Protein AF-A0A3A9A2I4-F1 (afdb_monomer_lite)

pLDDT: mean 73.34, std 20.15, range [34.25, 95.06]

Foldseek 3Di:
DDDDDDDDDDDDPPPPPPPPPPDDDDDPVVVLVVVVVVLQVVLFVVCCVQAVFPGKGKDFDDDPSATQAMEIETEHHPDPSGDDPVVSLVVVCVSRVHHSVRYHYYYD

Structure (mmCIF, N/CA/C/O backbone):
data_AF-A0A3A9A2I4-F1
#
_entry.id   AF-A0A3A9A2I4-F1
#
loop_
_atom_site.group_PDB
_atom_site.id
_atom_site.type_symbol
_atom_site.label_atom_id
_atom_site.label_alt_id
_atom_site.label_comp_id
_atom_site.label_asym_id
_atom_site.label_entity_id
_atom_site.label_seq_id
_atom_site.pdbx_PDB_ins_code
_atom_site.Cartn_x
_atom_site.Cartn_y
_atom_site.Cartn_z
_atom_site.occupancy
_atom_site.B_iso_or_equiv
_atom_site.auth_seq_id
_atom_site.auth_comp_id
_atom_site.auth_asym_id
_atom_site.auth_atom_id
_atom_site.pdbx_PDB_model_num
ATOM 1 N N . MET A 1 1 ? -7.230 68.418 6.054 1.00 39.88 1 MET A N 1
ATOM 2 C CA . MET A 1 1 ? -7.649 67.630 4.872 1.00 39.88 1 MET A CA 1
ATOM 3 C C . MET A 1 1 ? -6.686 66.448 4.810 1.00 39.88 1 MET A C 1
ATOM 5 O O . MET A 1 1 ? -5.517 66.698 4.583 1.00 39.88 1 MET A O 1
ATOM 9 N N . GLY A 1 2 ? -6.987 65.229 5.282 1.00 37.62 2 GLY A N 1
ATOM 10 C CA . GLY A 1 2 ? -8.085 64.330 4.877 1.00 37.62 2 GLY A CA 1
ATOM 11 C C . GLY A 1 2 ? -7.830 63.928 3.421 1.00 37.62 2 GLY A C 1
ATOM 12 O O . GLY A 1 2 ? -7.874 64.832 2.602 1.00 37.62 2 GLY A O 1
ATOM 13 N N . ILE A 1 3 ? -7.434 62.695 3.063 1.00 40.16 3 ILE A N 1
ATOM 14 C CA . ILE A 1 3 ? -8.283 61.487 3.034 1.00 40.16 3 ILE A CA 1
ATOM 15 C C . ILE A 1 3 ? -7.473 60.205 3.334 1.00 40.16 3 ILE A C 1
ATOM 17 O O . ILE A 1 3 ? -6.371 60.002 2.835 1.00 40.16 3 ILE A O 1
ATOM 21 N N . MET A 1 4 ? -8.087 59.345 4.146 1.00 37.56 4 MET A N 1
ATOM 22 C CA . MET A 1 4 ? -7.731 57.971 4.500 1.00 37.56 4 MET A CA 1
ATOM 23 C C . MET A 1 4 ? -8.486 57.015 3.557 1.00 37.56 4 MET A C 1
ATOM 25 O O . MET A 1 4 ? -9.690 57.198 3.389 1.00 37.56 4 MET A O 1
ATOM 29 N N . ILE A 1 5 ? -7.840 55.992 2.981 1.00 50.12 5 ILE A N 1
ATOM 30 C CA . ILE A 1 5 ? -8.548 54.871 2.330 1.00 50.12 5 ILE A CA 1
ATOM 31 C C . ILE A 1 5 ? -8.131 53.563 3.006 1.00 50.12 5 ILE A C 1
ATOM 33 O O . ILE A 1 5 ? -6.948 53.252 3.125 1.00 50.12 5 ILE A O 1
ATOM 37 N N . ARG A 1 6 ? -9.138 52.835 3.500 1.00 38.81 6 ARG A N 1
ATOM 38 C CA . ARG A 1 6 ? -9.051 51.582 4.255 1.00 38.81 6 ARG A CA 1
ATOM 39 C C . ARG A 1 6 ? -9.657 50.441 3.423 1.00 38.81 6 ARG A C 1
ATOM 41 O O . ARG A 1 6 ? -10.756 50.608 2.914 1.00 38.81 6 ARG A O 1
ATOM 48 N N . ALA A 1 7 ? -8.961 49.300 3.460 1.00 39.91 7 ALA A N 1
ATOM 49 C CA . ALA A 1 7 ? -9.427 47.902 3.495 1.00 39.91 7 ALA A CA 1
ATOM 50 C C . ALA A 1 7 ? -10.168 47.249 2.301 1.00 39.91 7 ALA A C 1
ATOM 52 O O . ALA A 1 7 ? -11.095 47.807 1.728 1.00 39.91 7 ALA A O 1
ATOM 53 N N . GLY A 1 8 ? -9.805 45.979 2.053 1.00 34.25 8 GLY A N 1
ATOM 54 C CA . GLY A 1 8 ? -10.533 45.000 1.230 1.00 34.25 8 GLY A CA 1
ATOM 55 C C . GLY A 1 8 ? -9.590 44.113 0.400 1.00 34.25 8 GLY A C 1
ATOM 56 O O . GLY A 1 8 ? -9.361 44.410 -0.759 1.00 34.25 8 GLY A O 1
ATOM 57 N N . SER A 1 9 ? -8.808 43.215 1.005 1.00 43.91 9 SER A N 1
ATOM 58 C CA . SER A 1 9 ? -9.104 41.774 1.162 1.00 43.91 9 SER A CA 1
ATOM 59 C C . SER A 1 9 ? -8.858 40.901 -0.081 1.00 43.91 9 SER A C 1
ATOM 61 O O . SER A 1 9 ? -9.539 41.026 -1.091 1.00 43.91 9 SER A O 1
ATOM 63 N N . SER A 1 10 ? -7.990 39.908 0.139 1.00 44.12 10 SER A N 1
ATOM 64 C CA . SER A 1 10 ? -8.052 38.529 -0.371 1.00 44.12 10 SER A CA 1
ATOM 65 C C . SER A 1 10 ? -7.189 38.123 -1.572 1.00 44.12 10 SER A C 1
ATOM 67 O O . SER A 1 10 ? -7.262 38.668 -2.665 1.00 44.12 10 SER A O 1
ATOM 69 N N . LEU A 1 11 ? -6.461 37.029 -1.307 1.00 43.59 11 LEU A N 1
ATOM 70 C CA . LEU A 1 11 ? -5.708 36.142 -2.196 1.00 43.59 11 LEU A CA 1
ATOM 71 C C . LEU A 1 11 ? -4.333 36.632 -2.659 1.00 43.59 11 LEU A C 1
ATOM 73 O O . LEU A 1 11 ? -4.083 36.940 -3.819 1.00 43.59 11 LEU A O 1
ATOM 77 N N . GLN A 1 12 ? -3.393 36.540 -1.713 1.00 43.41 12 GLN A N 1
ATOM 78 C CA . GLN A 1 12 ? -2.010 36.176 -2.011 1.00 43.41 12 GLN A CA 1
ATOM 79 C C . GLN A 1 12 ? -2.009 34.857 -2.804 1.00 43.41 12 GLN A C 1
ATOM 81 O O . GLN A 1 12 ? -2.098 33.779 -2.220 1.00 43.41 12 GLN A O 1
ATOM 86 N N . LYS A 1 13 ? -1.894 34.929 -4.134 1.00 48.22 13 LYS A N 1
ATOM 87 C CA . LYS A 1 13 ? -1.275 33.848 -4.905 1.00 48.22 13 LYS A CA 1
ATOM 88 C C . LYS A 1 13 ? 0.206 33.880 -4.553 1.00 48.22 13 LYS A C 1
ATOM 90 O O . LYS A 1 13 ? 0.972 34.638 -5.135 1.00 48.22 13 LYS A O 1
ATOM 95 N N . LYS A 1 14 ? 0.575 33.139 -3.512 1.00 45.78 14 LYS A N 1
ATOM 96 C CA . LYS A 1 14 ? 1.973 32.879 -3.198 1.00 45.78 14 LYS A CA 1
ATOM 97 C C . LYS A 1 14 ? 2.403 31.770 -4.149 1.00 45.78 14 LYS A C 1
ATOM 99 O O . LYS A 1 14 ? 2.098 30.605 -3.923 1.00 45.78 14 LYS A O 1
ATOM 104 N N . GLU A 1 15 ? 2.989 32.175 -5.267 1.00 43.34 15 GLU A N 1
ATOM 105 C CA . GLU A 1 15 ? 3.726 31.285 -6.154 1.00 43.34 15 GLU A CA 1
ATOM 106 C C . GLU A 1 15 ? 4.802 30.606 -5.298 1.00 43.34 15 GLU A C 1
ATOM 108 O O . GLU A 1 15 ? 5.680 31.262 -4.739 1.00 43.34 15 GLU A O 1
ATOM 113 N N . MET A 1 16 ? 4.648 29.302 -5.070 1.00 42.03 16 MET A N 1
ATOM 114 C CA . MET A 1 16 ? 5.657 28.494 -4.402 1.00 42.03 16 MET A CA 1
ATOM 115 C C . MET A 1 16 ? 6.691 28.129 -5.462 1.00 42.03 16 MET A C 1
ATOM 117 O O . MET A 1 16 ? 6.560 27.131 -6.166 1.00 42.03 16 MET A O 1
ATOM 121 N N . GLU A 1 17 ? 7.692 28.991 -5.617 1.00 39.31 17 GLU A N 1
ATOM 122 C CA . GLU A 1 17 ? 8.905 28.678 -6.362 1.00 39.31 17 GLU A CA 1
ATOM 123 C C . GLU A 1 17 ? 9.635 27.541 -5.634 1.00 39.31 17 GLU A C 1
ATOM 125 O O . GLU A 1 17 ? 10.347 27.749 -4.651 1.00 39.31 17 GLU A O 1
ATOM 130 N N . HIS A 1 18 ? 9.429 26.309 -6.099 1.00 38.09 18 HIS A N 1
ATOM 131 C CA . HIS A 1 18 ? 10.251 25.167 -5.717 1.00 38.09 18 HIS A CA 1
ATOM 132 C C . HIS A 1 18 ? 11.600 25.306 -6.438 1.00 38.09 18 HIS A C 1
ATOM 134 O O . HIS A 1 18 ? 11.813 24.798 -7.537 1.00 38.09 18 HIS A O 1
ATOM 140 N N . SER A 1 19 ? 12.501 26.082 -5.835 1.00 40.78 19 SER A N 1
ATOM 141 C CA . SER A 1 19 ? 13.898 26.186 -6.252 1.00 40.78 19 SER A CA 1
ATOM 142 C C . SER A 1 19 ? 14.599 24.858 -5.959 1.00 40.78 19 SER A C 1
ATOM 144 O O . SER A 1 19 ? 15.148 24.660 -4.878 1.00 40.78 19 SER A O 1
ATOM 146 N N . TYR A 1 20 ? 14.561 23.931 -6.914 1.00 44.53 20 TYR A N 1
ATOM 147 C CA . TYR A 1 20 ? 15.321 22.687 -6.843 1.00 44.53 20 TYR A CA 1
ATOM 148 C C . TYR A 1 20 ? 16.788 22.993 -7.179 1.00 44.53 20 TYR A C 1
ATOM 150 O O . TYR A 1 20 ? 17.155 23.144 -8.346 1.00 44.53 20 TYR A O 1
ATOM 158 N N . CYS A 1 21 ? 17.638 23.124 -6.160 1.00 43.28 21 CYS A N 1
ATOM 159 C CA . CYS A 1 21 ? 19.085 23.131 -6.362 1.00 43.28 21 CYS A CA 1
ATOM 160 C C . CYS A 1 21 ? 19.517 21.700 -6.719 1.00 43.28 21 CYS A C 1
ATOM 162 O O . CYS A 1 21 ? 19.709 20.866 -5.838 1.00 43.28 21 CYS A O 1
ATOM 164 N N . ILE A 1 22 ? 19.615 21.400 -8.019 1.00 51.25 22 ILE A N 1
ATOM 165 C CA . ILE A 1 22 ? 20.225 20.162 -8.525 1.00 51.25 22 ILE A CA 1
ATOM 166 C C . ILE A 1 22 ? 21.741 20.355 -8.495 1.00 51.25 22 ILE A C 1
ATOM 168 O O . ILE A 1 22 ? 22.359 20.695 -9.504 1.00 51.25 22 ILE A O 1
ATOM 172 N N . ASP A 1 23 ? 22.339 20.142 -7.329 1.00 43.16 23 ASP A N 1
ATOM 173 C CA . ASP A 1 23 ? 23.782 19.981 -7.220 1.00 43.16 23 ASP A CA 1
ATOM 174 C C . ASP A 1 23 ? 24.129 18.489 -7.332 1.00 43.16 23 ASP A C 1
ATOM 176 O O . ASP A 1 23 ? 23.861 17.692 -6.439 1.00 43.16 23 ASP A O 1
ATOM 180 N N . ASN A 1 24 ? 24.785 18.145 -8.446 1.00 42.31 24 ASN A N 1
ATOM 181 C CA . ASN A 1 24 ? 25.608 16.945 -8.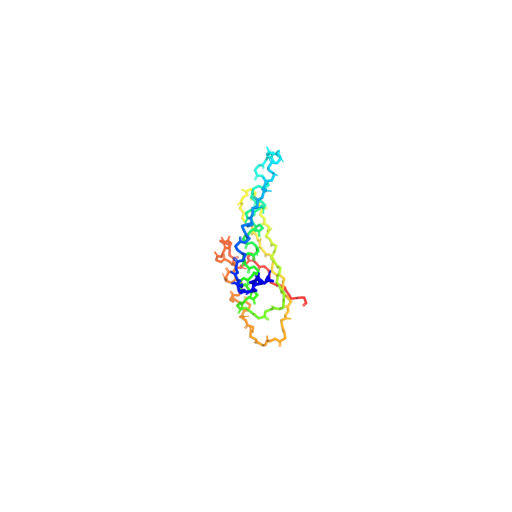635 1.00 42.31 24 ASN A CA 1
ATOM 182 C C . ASN A 1 24 ? 24.875 15.598 -8.865 1.00 42.31 24 ASN A C 1
ATOM 184 O O . ASN A 1 24 ? 24.855 14.708 -8.020 1.00 42.31 24 ASN A O 1
ATOM 188 N N . LEU A 1 25 ? 24.348 15.432 -10.086 1.00 47.34 25 LEU A N 1
ATOM 189 C CA . LEU A 1 25 ? 23.848 14.174 -10.661 1.00 47.34 25 LEU A CA 1
ATOM 190 C C . LEU A 1 25 ? 24.943 13.090 -10.727 1.00 47.34 25 LEU A C 1
ATOM 192 O O . LEU A 1 25 ? 25.664 12.983 -11.720 1.00 47.34 25 LEU A O 1
ATOM 196 N N . ASN A 1 26 ? 25.011 12.234 -9.709 1.00 46.94 26 ASN A N 1
ATOM 197 C CA . ASN A 1 26 ? 25.648 10.924 -9.797 1.00 46.94 26 ASN A CA 1
ATOM 198 C C . ASN A 1 26 ? 24.619 9.810 -9.528 1.00 46.94 26 ASN A C 1
ATOM 200 O O . ASN A 1 26 ? 24.058 9.726 -8.451 1.00 46.94 26 ASN A O 1
ATOM 204 N N . SER A 1 27 ? 24.489 8.896 -10.498 1.00 43.38 27 SER A N 1
ATOM 205 C CA . SER A 1 27 ? 23.861 7.563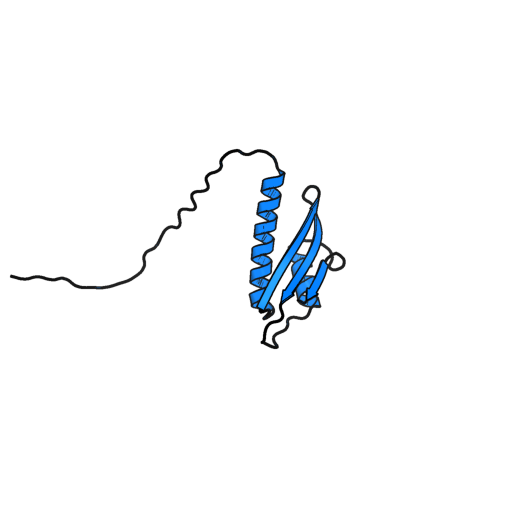 -10.423 1.00 43.38 27 SER A CA 1
ATOM 206 C C . SER A 1 27 ? 22.323 7.460 -10.493 1.00 43.38 27 SER A C 1
ATOM 208 O O . SER A 1 27 ? 21.572 8.205 -9.880 1.00 43.38 27 SER A O 1
ATOM 210 N N . SER A 1 28 ? 21.846 6.492 -11.277 1.00 52.47 28 SER A N 1
ATOM 211 C CA . SER A 1 28 ? 20.430 6.181 -11.524 1.00 52.47 28 SER A CA 1
ATOM 212 C C . SER A 1 28 ? 19.632 5.780 -10.278 1.00 52.47 28 SER A C 1
ATOM 214 O O . SER A 1 28 ? 18.410 5.851 -10.312 1.00 52.47 28 SER A O 1
ATOM 216 N N . LEU A 1 29 ? 20.305 5.400 -9.188 1.00 52.81 29 LEU A N 1
ATOM 217 C CA . LEU A 1 29 ? 19.684 4.934 -7.944 1.00 52.81 29 LEU A CA 1
ATOM 218 C C . LEU A 1 29 ? 18.896 6.032 -7.211 1.00 52.81 29 LEU A C 1
ATOM 220 O O . LEU A 1 29 ? 17.864 5.737 -6.615 1.00 52.81 29 LEU A O 1
ATOM 224 N N . ASP A 1 30 ? 19.326 7.294 -7.308 1.00 59.22 30 ASP A N 1
ATOM 225 C CA . ASP A 1 30 ? 18.660 8.407 -6.614 1.00 59.22 30 ASP A CA 1
ATOM 226 C C . ASP A 1 30 ? 17.326 8.805 -7.268 1.00 59.22 30 ASP A C 1
ATOM 228 O O . ASP A 1 30 ? 16.436 9.337 -6.607 1.00 59.22 30 ASP A O 1
ATOM 232 N N . LYS A 1 31 ? 17.144 8.524 -8.566 1.00 62.03 31 LYS A N 1
ATOM 233 C CA . LYS A 1 31 ? 15.883 8.818 -9.271 1.00 62.03 31 LYS A CA 1
ATOM 234 C C . LYS A 1 31 ? 14.801 7.792 -8.963 1.00 62.03 31 LYS A C 1
ATOM 236 O O . LYS A 1 31 ? 13.652 8.178 -8.770 1.00 62.03 31 LYS A O 1
ATOM 241 N N . ASP A 1 32 ? 15.181 6.521 -8.888 1.00 67.94 32 ASP A N 1
ATOM 242 C CA . ASP A 1 32 ? 14.258 5.441 -8.542 1.00 67.94 32 ASP A CA 1
ATOM 243 C C . ASP A 1 32 ? 13.786 5.592 -7.088 1.00 67.94 32 ASP A C 1
ATOM 245 O O . ASP A 1 32 ? 12.602 5.429 -6.810 1.00 67.94 32 ASP A O 1
ATOM 249 N N . SER A 1 33 ? 14.675 6.021 -6.179 1.00 73.44 33 SER A N 1
ATOM 250 C CA . SER A 1 33 ? 14.310 6.333 -4.788 1.00 73.44 33 SER A CA 1
ATOM 251 C C . SER A 1 33 ? 13.249 7.436 -4.701 1.00 73.44 33 SER A C 1
ATOM 253 O O . SER A 1 33 ? 12.222 7.242 -4.060 1.00 73.44 33 SER A O 1
ATOM 255 N N . LEU A 1 34 ? 13.448 8.567 -5.391 1.00 80.44 34 LEU A N 1
ATOM 256 C CA . LEU A 1 34 ? 12.488 9.681 -5.375 1.00 80.44 34 LEU A CA 1
ATOM 257 C C . LEU A 1 34 ? 11.144 9.320 -6.025 1.00 80.44 34 LEU A C 1
ATOM 259 O O . LEU A 1 34 ? 10.099 9.818 -5.610 1.00 80.44 34 LEU A O 1
ATOM 263 N N . TYR A 1 35 ? 11.160 8.467 -7.052 1.00 84.44 35 TYR A N 1
ATOM 264 C CA . TYR A 1 35 ? 9.940 7.979 -7.690 1.00 84.44 35 TYR A CA 1
ATOM 265 C C . TYR A 1 35 ? 9.114 7.105 -6.739 1.00 84.44 35 TYR A C 1
ATOM 267 O O . TYR A 1 35 ? 7.904 7.305 -6.617 1.00 84.44 35 TYR A O 1
ATOM 275 N N . TYR A 1 36 ? 9.762 6.172 -6.037 1.00 84.38 36 TYR A N 1
ATOM 276 C CA . TYR A 1 36 ? 9.076 5.314 -5.075 1.00 84.38 36 TYR A CA 1
ATOM 277 C C . TYR A 1 36 ? 8.601 6.079 -3.843 1.00 84.38 36 TYR A C 1
ATOM 279 O O . TYR A 1 36 ? 7.489 5.818 -3.391 1.00 84.38 36 TYR A O 1
ATOM 287 N N . ASP A 1 37 ? 9.363 7.062 -3.361 1.00 86.81 37 ASP A N 1
ATOM 288 C CA . ASP A 1 37 ? 8.920 7.943 -2.275 1.00 86.81 37 ASP A CA 1
ATOM 289 C C . ASP A 1 37 ? 7.637 8.696 -2.660 1.00 86.81 37 ASP A C 1
ATOM 291 O O . ASP A 1 37 ? 6.674 8.701 -1.897 1.00 86.81 37 ASP A O 1
ATOM 295 N N . TYR A 1 38 ? 7.567 9.238 -3.882 1.00 87.81 38 TYR A N 1
ATOM 296 C CA . TYR A 1 38 ? 6.360 9.901 -4.385 1.00 87.81 38 TYR A CA 1
ATOM 297 C C . TYR A 1 38 ? 5.142 8.962 -4.447 1.00 87.81 38 TYR A C 1
ATOM 299 O O . TYR A 1 38 ? 4.040 9.345 -4.050 1.00 87.81 38 TYR A O 1
ATOM 307 N N . ILE A 1 39 ? 5.324 7.725 -4.927 1.00 87.81 39 ILE A N 1
ATOM 308 C CA . ILE A 1 39 ? 4.242 6.727 -4.947 1.00 87.81 39 ILE A CA 1
ATOM 309 C C . ILE A 1 39 ? 3.812 6.362 -3.522 1.00 87.81 39 ILE A C 1
ATOM 311 O O . ILE A 1 39 ? 2.615 6.283 -3.253 1.00 87.81 39 ILE A O 1
ATOM 315 N N . ILE A 1 40 ? 4.760 6.163 -2.604 1.00 90.62 40 ILE A N 1
ATOM 316 C CA . ILE A 1 40 ? 4.477 5.848 -1.198 1.00 90.62 40 ILE A CA 1
ATOM 317 C C . ILE A 1 40 ? 3.653 6.961 -0.549 1.00 90.62 40 ILE A C 1
ATOM 319 O O . ILE A 1 40 ? 2.654 6.656 0.099 1.00 90.62 40 ILE A O 1
ATOM 323 N N . GLU A 1 41 ? 4.033 8.228 -0.732 1.00 90.25 41 GLU A N 1
ATOM 324 C CA . GLU A 1 41 ? 3.297 9.370 -0.177 1.00 90.25 41 GLU A CA 1
ATOM 325 C C . GLU A 1 41 ? 1.852 9.404 -0.683 1.00 90.25 41 GLU A C 1
ATOM 327 O O . GLU A 1 41 ? 0.922 9.481 0.121 1.00 90.25 41 GLU A O 1
ATOM 332 N N . MET A 1 42 ? 1.653 9.244 -1.995 1.00 90.62 42 MET A N 1
ATOM 333 C CA . MET A 1 42 ? 0.318 9.206 -2.599 1.00 90.62 42 MET A CA 1
ATOM 334 C C . MET A 1 42 ? -0.536 8.059 -2.040 1.00 90.62 42 MET A C 1
ATOM 336 O O . MET A 1 42 ? -1.697 8.260 -1.683 1.00 90.62 42 MET A O 1
ATOM 340 N N . LEU A 1 43 ? 0.037 6.857 -1.922 1.00 90.75 43 LEU A N 1
ATOM 341 C CA . LEU A 1 43 ? -0.670 5.691 -1.388 1.00 90.75 43 LEU A CA 1
ATOM 342 C C . LEU A 1 43 ? -1.023 5.852 0.090 1.00 90.75 43 LEU A C 1
ATOM 344 O O . LEU A 1 43 ? -2.112 5.459 0.505 1.00 90.75 43 LEU A O 1
ATOM 348 N N . VAL A 1 44 ? -0.124 6.429 0.890 1.00 90.62 44 VAL A N 1
ATOM 349 C CA . VAL A 1 44 ? -0.379 6.704 2.308 1.00 90.62 44 VAL A CA 1
ATOM 350 C C . VAL A 1 44 ? -1.519 7.708 2.465 1.00 90.62 44 VAL A C 1
ATOM 352 O O . VAL A 1 44 ? -2.398 7.486 3.297 1.00 90.62 44 VAL A O 1
ATOM 355 N N . GLU A 1 45 ? -1.539 8.783 1.675 1.00 88.44 45 GLU A N 1
ATOM 356 C CA . GLU A 1 45 ? -2.626 9.766 1.712 1.00 88.44 45 GLU A CA 1
ATOM 357 C C . GLU A 1 45 ? -3.973 9.139 1.330 1.00 88.44 45 GLU A C 1
ATOM 359 O O . GLU A 1 45 ? -4.940 9.267 2.086 1.00 88.44 45 GLU A O 1
ATOM 364 N N . GLU A 1 46 ? -4.031 8.392 0.223 1.00 87.00 46 GLU A N 1
ATOM 365 C CA . GLU A 1 46 ? -5.272 7.744 -0.212 1.00 87.00 46 GLU A CA 1
ATOM 366 C C . GLU A 1 46 ? -5.762 6.683 0.778 1.00 87.00 46 GLU A C 1
ATOM 368 O O . GLU A 1 46 ? -6.965 6.591 1.035 1.00 87.00 46 GLU A O 1
ATOM 373 N N . LEU A 1 47 ? -4.862 5.889 1.365 1.00 85.56 47 LEU A N 1
ATOM 374 C CA . LEU A 1 47 ? -5.248 4.923 2.391 1.00 85.56 47 LEU A CA 1
ATOM 375 C C . LEU A 1 47 ? -5.794 5.636 3.626 1.00 85.56 47 LEU A C 1
ATOM 377 O O . LEU A 1 47 ? -6.832 5.222 4.136 1.00 85.56 47 LEU A O 1
ATOM 381 N N . LYS A 1 48 ? -5.177 6.727 4.085 1.00 85.06 48 LYS A N 1
ATOM 382 C CA . LYS A 1 48 ? -5.685 7.498 5.233 1.00 85.06 48 LYS A CA 1
ATOM 383 C C . LYS A 1 48 ? -7.068 8.091 4.962 1.00 85.06 48 LYS A C 1
ATOM 385 O O . L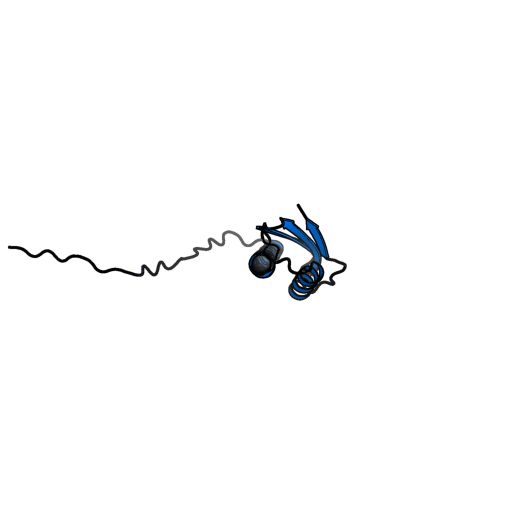YS A 1 48 ? -7.923 8.040 5.841 1.00 85.06 48 LYS A O 1
ATOM 390 N N . GLU A 1 49 ? -7.316 8.584 3.749 1.00 82.50 49 GLU A N 1
ATOM 391 C CA . GLU A 1 49 ? -8.631 9.102 3.354 1.00 82.50 49 GLU A CA 1
ATOM 392 C C . GLU A 1 49 ? -9.695 7.995 3.270 1.00 82.50 49 GLU A C 1
ATOM 394 O O . GLU A 1 49 ? -10.818 8.176 3.742 1.00 82.50 49 GLU A O 1
ATOM 399 N N . LYS A 1 50 ? -9.354 6.834 2.694 1.00 77.44 50 LYS A N 1
ATOM 400 C CA . LYS A 1 50 ? -10.320 5.759 2.410 1.00 77.44 50 LYS A CA 1
ATOM 401 C C . LYS A 1 50 ? -10.574 4.808 3.576 1.00 77.44 50 LYS A C 1
ATOM 403 O O . LYS A 1 50 ? -11.647 4.216 3.634 1.00 77.44 50 LYS A O 1
ATOM 408 N N . SER A 1 51 ? -9.598 4.618 4.462 1.00 71.31 51 SER A N 1
ATOM 409 C CA . SER A 1 51 ? -9.637 3.550 5.472 1.00 71.31 51 SER A CA 1
ATOM 410 C C . SER A 1 51 ? -9.862 4.001 6.908 1.00 71.31 51 SER A C 1
ATOM 412 O O . SER A 1 51 ? -9.943 3.153 7.792 1.00 71.31 51 SER A O 1
ATOM 414 N N . GLY A 1 52 ? -9.950 5.311 7.159 1.00 72.50 52 GLY A N 1
ATOM 415 C CA . GLY A 1 52 ? -10.198 5.841 8.504 1.00 72.50 52 GLY A CA 1
ATOM 416 C C . GLY A 1 52 ? -9.067 5.574 9.504 1.00 72.50 52 GLY A C 1
ATOM 417 O O . GLY A 1 52 ? -9.245 5.775 10.704 1.00 72.50 52 GLY A O 1
ATOM 418 N N . VAL A 1 53 ? -7.904 5.119 9.033 1.00 81.00 53 VAL A N 1
ATOM 419 C CA . VAL A 1 53 ? -6.732 4.839 9.868 1.00 81.00 53 VAL A CA 1
ATOM 420 C C . VAL A 1 53 ? -6.108 6.140 10.374 1.00 81.00 53 VAL A C 1
ATOM 422 O O . VAL A 1 53 ? -6.056 7.143 9.659 1.00 81.00 53 VAL A O 1
ATOM 425 N N . ALA A 1 54 ? -5.613 6.134 11.613 1.00 84.06 54 ALA A N 1
ATOM 426 C CA . ALA A 1 54 ? -4.964 7.307 12.199 1.00 84.06 54 ALA A CA 1
ATOM 427 C C . ALA A 1 54 ? -3.636 7.615 11.495 1.00 84.06 54 ALA A C 1
ATOM 429 O O . ALA A 1 54 ? -3.303 8.776 11.234 1.00 84.06 54 ALA A O 1
ATOM 430 N N . ASP A 1 55 ? -2.885 6.565 11.168 1.00 86.69 55 ASP A N 1
ATOM 431 C CA . ASP A 1 55 ? -1.647 6.678 10.416 1.00 86.69 55 ASP A CA 1
ATOM 432 C C . ASP A 1 55 ? -1.377 5.427 9.580 1.00 86.69 55 ASP A C 1
ATOM 434 O O . ASP A 1 55 ? -1.851 4.335 9.891 1.00 86.69 55 ASP A O 1
ATOM 438 N N . CYS A 1 56 ? -0.610 5.595 8.507 1.00 87.62 56 CYS A N 1
ATOM 439 C CA . CYS A 1 56 ? -0.220 4.516 7.611 1.00 87.62 56 CYS A CA 1
ATOM 440 C C . CYS A 1 56 ? 1.207 4.758 7.126 1.00 87.62 56 CYS A C 1
ATOM 442 O O . CYS A 1 56 ? 1.581 5.885 6.802 1.00 87.62 56 CYS A O 1
ATOM 444 N N . LYS A 1 57 ? 2.010 3.698 7.070 1.00 91.44 57 LYS A N 1
ATOM 445 C CA . LYS A 1 57 ? 3.377 3.720 6.548 1.00 91.44 57 LYS A CA 1
ATOM 446 C C . LYS A 1 57 ? 3.549 2.571 5.579 1.00 91.44 57 LYS A C 1
ATOM 448 O O . LYS A 1 57 ? 3.255 1.431 5.922 1.00 91.44 57 LYS A O 1
ATOM 453 N N . ILE A 1 58 ? 4.074 2.867 4.398 1.00 91.25 58 ILE A N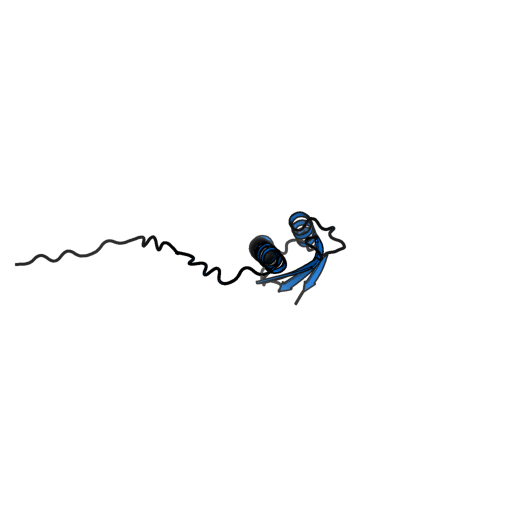 1
ATOM 454 C CA . ILE A 1 58 ?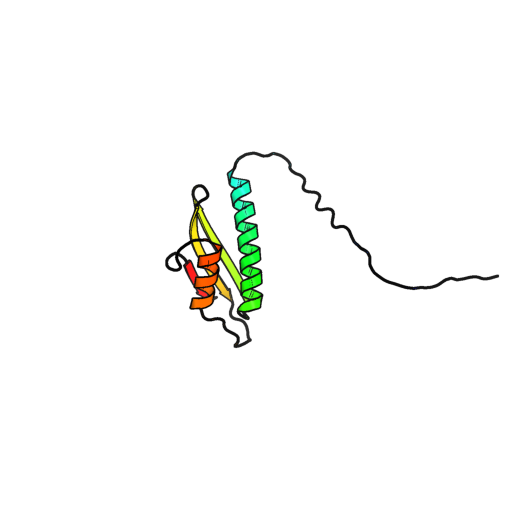 4.399 1.858 3.393 1.00 91.25 58 ILE A CA 1
ATOM 455 C C . ILE A 1 58 ? 5.910 1.855 3.199 1.00 91.25 58 ILE A C 1
ATOM 457 O O . ILE A 1 58 ? 6.538 2.907 3.092 1.00 91.25 58 ILE A O 1
ATOM 461 N N . ARG A 1 59 ? 6.503 0.665 3.170 1.00 91.62 59 ARG A N 1
ATOM 462 C CA . ARG A 1 59 ? 7.904 0.454 2.802 1.00 91.62 59 ARG A CA 1
ATOM 463 C C . ARG A 1 59 ? 7.963 -0.488 1.620 1.00 91.62 59 ARG A C 1
ATOM 465 O O . ARG A 1 59 ? 7.447 -1.600 1.698 1.00 91.62 59 ARG A O 1
ATOM 472 N N . ILE A 1 60 ? 8.621 -0.051 0.557 1.00 90.06 60 ILE A N 1
ATOM 473 C CA . ILE A 1 60 ? 8.791 -0.829 -0.665 1.00 90.06 60 ILE A CA 1
ATOM 474 C C . ILE A 1 60 ? 10.201 -1.408 -0.677 1.00 90.06 60 ILE A C 1
ATOM 476 O O . ILE A 1 60 ? 11.181 -0.697 -0.465 1.00 90.06 60 ILE A O 1
ATOM 480 N N . ASN A 1 61 ? 10.300 -2.706 -0.932 1.00 90.25 61 ASN A N 1
ATOM 481 C CA . ASN A 1 61 ? 11.555 -3.372 -1.224 1.00 90.25 61 ASN A CA 1
ATOM 482 C C . ASN A 1 61 ? 11.668 -3.546 -2.739 1.00 90.25 61 ASN A C 1
ATOM 484 O O . ASN A 1 61 ? 10.826 -4.201 -3.355 1.00 90.25 61 ASN A O 1
ATOM 488 N N . TYR A 1 62 ? 12.707 -2.971 -3.333 1.00 86.75 62 TYR A N 1
ATOM 489 C CA . TYR A 1 62 ? 12.929 -2.990 -4.774 1.00 86.75 62 TYR A CA 1
ATOM 490 C C . TYR A 1 62 ? 14.389 -3.310 -5.096 1.00 86.75 62 TYR A C 1
ATOM 492 O O . TYR A 1 62 ? 15.298 -3.067 -4.301 1.00 86.75 62 TYR A O 1
ATOM 500 N N . SER A 1 63 ? 14.627 -3.879 -6.273 1.00 85.00 63 SER A N 1
ATOM 501 C CA . SER A 1 63 ? 15.968 -4.192 -6.760 1.00 85.00 63 SER A CA 1
ATOM 502 C C . SER A 1 63 ? 16.015 -4.022 -8.268 1.00 85.00 63 SER A C 1
ATOM 504 O O . SER A 1 63 ? 15.109 -4.460 -8.965 1.00 85.00 63 SER A O 1
ATOM 506 N N . ASN A 1 64 ? 17.069 -3.381 -8.776 1.00 84.12 64 ASN A N 1
ATOM 507 C CA . ASN A 1 64 ? 17.255 -3.123 -10.209 1.00 84.12 64 ASN A CA 1
ATOM 508 C C . ASN A 1 64 ? 16.059 -2.428 -10.892 1.00 84.12 64 ASN A C 1
ATOM 510 O O . ASN A 1 64 ? 15.822 -2.641 -12.076 1.00 84.12 64 ASN A O 1
ATOM 514 N N . GLY A 1 65 ? 15.330 -1.588 -10.153 1.00 78.50 65 GLY A N 1
ATOM 515 C CA . GLY A 1 65 ? 14.157 -0.878 -10.662 1.00 78.50 65 GLY A CA 1
ATOM 516 C C . GLY A 1 65 ? 12.848 -1.666 -10.583 1.00 78.50 65 GLY A C 1
ATOM 517 O O . GLY A 1 65 ? 11.811 -1.077 -10.853 1.00 78.50 65 GLY A O 1
ATOM 518 N N . ASP A 1 66 ? 12.863 -2.929 -10.150 1.00 83.19 66 ASP A N 1
ATOM 519 C CA . ASP A 1 66 ? 11.659 -3.745 -9.973 1.00 83.19 66 ASP A CA 1
ATOM 520 C C . ASP A 1 66 ? 11.247 -3.818 -8.498 1.00 83.19 66 ASP A C 1
ATOM 522 O O . ASP A 1 66 ? 12.078 -4.069 -7.617 1.00 83.19 66 ASP A O 1
ATOM 526 N N . ILE A 1 67 ? 9.952 -3.641 -8.219 1.00 88.69 67 ILE A N 1
ATOM 527 C CA . ILE A 1 67 ? 9.394 -3.848 -6.879 1.00 88.69 67 ILE A CA 1
ATOM 528 C C . ILE A 1 67 ? 9.287 -5.349 -6.602 1.00 88.69 67 ILE A C 1
ATOM 530 O O . ILE A 1 67 ? 8.686 -6.099 -7.367 1.00 88.69 67 ILE A O 1
ATOM 534 N N . LEU A 1 68 ? 9.845 -5.782 -5.475 1.00 91.00 68 LEU A N 1
ATOM 535 C CA . LEU A 1 68 ? 9.835 -7.179 -5.046 1.00 91.00 68 LEU A CA 1
ATOM 536 C C . LEU A 1 68 ? 8.737 -7.446 -4.014 1.00 91.00 68 LEU A C 1
ATOM 538 O O . LEU A 1 68 ? 8.040 -8.456 -4.100 1.00 91.00 68 LEU A O 1
ATOM 542 N N . SER A 1 69 ? 8.599 -6.553 -3.034 1.00 93.19 69 SER A N 1
ATOM 543 C CA . SER A 1 69 ? 7.628 -6.683 -1.947 1.00 93.19 69 SER A CA 1
ATOM 544 C C . SER A 1 69 ? 7.317 -5.341 -1.290 1.00 93.19 69 SER A C 1
ATOM 546 O O . SER A 1 69 ? 8.063 -4.370 -1.446 1.00 93.19 69 SER A O 1
ATOM 548 N N . ALA A 1 70 ? 6.223 -5.289 -0.531 1.00 92.75 70 ALA A N 1
ATOM 549 C CA . ALA A 1 70 ? 5.838 -4.119 0.248 1.00 92.75 70 ALA A CA 1
ATOM 550 C C . ALA A 1 70 ? 5.418 -4.507 1.670 1.00 92.75 70 ALA A C 1
ATOM 552 O O . ALA A 1 70 ? 4.862 -5.574 1.904 1.00 92.75 70 ALA A O 1
ATOM 553 N N . ASN A 1 71 ? 5.688 -3.622 2.624 1.00 93.44 71 ASN A N 1
ATOM 554 C CA . ASN A 1 71 ? 5.221 -3.736 4.000 1.00 93.44 71 ASN A CA 1
ATOM 555 C C . ASN A 1 71 ? 4.355 -2.526 4.317 1.00 93.44 71 ASN A C 1
ATOM 557 O O . ASN A 1 71 ? 4.803 -1.390 4.147 1.00 93.44 71 ASN A O 1
ATOM 561 N N . ILE A 1 72 ? 3.143 -2.776 4.789 1.00 91.19 72 ILE A N 1
ATOM 562 C CA . ILE A 1 72 ? 2.177 -1.766 5.196 1.00 91.19 72 ILE A CA 1
ATOM 563 C C . ILE A 1 72 ? 2.035 -1.863 6.714 1.00 91.19 72 ILE A C 1
ATOM 565 O O . ILE A 1 72 ? 1.694 -2.916 7.249 1.00 91.19 72 ILE A O 1
ATOM 569 N N . SER A 1 73 ? 2.297 -0.764 7.410 1.00 90.69 73 SER A N 1
ATOM 570 C CA . SER A 1 73 ? 2.077 -0.637 8.849 1.00 90.69 73 SER A CA 1
ATOM 571 C C . SER A 1 73 ? 0.988 0.393 9.098 1.00 90.69 73 SER A C 1
ATOM 573 O O . SER A 1 73 ? 1.120 1.550 8.693 1.00 90.69 73 SER A O 1
ATOM 575 N N . VAL A 1 74 ? -0.079 -0.033 9.761 1.00 88.56 74 VAL A N 1
ATOM 576 C CA . VAL A 1 74 ? -1.280 0.767 9.992 1.00 88.56 74 VAL A CA 1
ATOM 577 C C . VAL A 1 74 ? -1.463 1.012 11.482 1.00 88.56 74 VAL A C 1
ATOM 579 O O . VAL A 1 74 ? -1.405 0.085 12.282 1.00 88.56 74 VAL A O 1
ATOM 582 N N . VAL A 1 75 ? -1.745 2.262 11.841 1.00 86.62 75 VAL A N 1
ATOM 583 C CA . VAL A 1 75 ? -2.206 2.639 13.179 1.00 86.62 75 VAL A CA 1
ATOM 584 C C . VAL A 1 75 ? -3.719 2.804 13.108 1.00 86.62 75 VAL A C 1
ATOM 586 O O . VAL A 1 75 ? -4.220 3.687 12.404 1.00 86.62 75 VAL A O 1
ATOM 589 N N . ALA A 1 76 ? -4.451 1.945 13.818 1.00 79.00 76 ALA A N 1
ATOM 590 C CA . ALA A 1 76 ? -5.910 1.959 13.801 1.00 79.00 76 ALA A CA 1
ATOM 591 C C . ALA A 1 76 ? -6.465 3.317 14.273 1.00 79.00 76 ALA A C 1
ATOM 593 O O . ALA A 1 76 ? -5.998 3.901 15.254 1.00 79.00 76 ALA A O 1
ATOM 594 N N . GLY A 1 77 ? -7.459 3.833 13.547 1.00 71.19 77 GLY A N 1
ATOM 595 C CA . GLY A 1 77 ? -8.198 5.032 13.935 1.00 71.19 77 GLY A CA 1
ATOM 596 C C . GLY A 1 77 ? -9.263 4.741 14.991 1.00 71.19 77 GLY A C 1
ATOM 597 O O . GLY A 1 77 ? -9.626 3.594 15.236 1.00 71.19 77 GLY A O 1
ATOM 598 N N . ALA A 1 78 ? -9.779 5.798 15.623 1.00 65.31 78 ALA A N 1
ATOM 599 C CA . ALA A 1 78 ? -10.893 5.688 16.569 1.00 65.31 78 ALA A CA 1
ATOM 600 C C . ALA A 1 78 ? -12.249 5.442 15.875 1.00 65.31 78 ALA A C 1
ATOM 602 O O . ALA A 1 78 ? -13.212 5.064 16.539 1.00 65.31 78 ALA A O 1
ATOM 603 N N . ASP A 1 79 ? -12.322 5.670 14.561 1.00 61.91 79 ASP A N 1
ATOM 604 C CA . ASP A 1 79 ? -13.524 5.482 13.758 1.00 61.91 79 ASP A CA 1
ATOM 605 C C . ASP A 1 79 ? -13.596 4.051 13.206 1.00 61.91 79 ASP A C 1
ATOM 607 O O . ASP A 1 79 ? -12.657 3.547 12.598 1.00 61.91 79 ASP A O 1
ATOM 611 N N . GLU A 1 80 ? -14.752 3.402 13.371 1.00 55.78 80 GLU A N 1
ATOM 612 C CA . GLU A 1 80 ? -15.023 2.020 12.931 1.00 55.78 80 GLU A CA 1
ATOM 613 C C . GLU A 1 80 ? -15.111 1.854 11.402 1.00 55.78 80 GLU A C 1
ATOM 615 O O . GLU A 1 80 ? -15.480 0.782 10.915 1.00 55.78 80 GLU A O 1
ATOM 620 N N . ASN A 1 81 ? -14.777 2.891 10.629 1.00 55.19 81 ASN A N 1
ATOM 621 C CA . ASN A 1 81 ? -14.859 2.902 9.171 1.00 55.19 81 ASN A CA 1
ATOM 622 C C . ASN A 1 81 ? -13.647 2.180 8.557 1.00 55.19 81 ASN A C 1
ATOM 624 O O . ASN A 1 81 ? -12.882 2.746 7.783 1.00 55.19 81 ASN A O 1
ATOM 628 N N . ASN A 1 82 ? -13.453 0.929 8.967 1.00 61.28 82 ASN A N 1
ATOM 629 C CA . ASN A 1 82 ? -12.345 0.094 8.545 1.00 61.28 82 ASN A CA 1
ATOM 630 C C . ASN A 1 82 ? -12.636 -0.417 7.134 1.00 61.28 82 ASN A C 1
ATOM 632 O O . ASN A 1 82 ? -13.515 -1.262 6.941 1.00 61.28 82 ASN A O 1
ATOM 636 N N . ILE A 1 83 ? -11.886 0.076 6.147 1.00 67.50 83 ILE A N 1
ATOM 637 C CA . ILE A 1 83 ? -11.757 -0.654 4.883 1.00 67.50 83 ILE A CA 1
ATOM 638 C C . ILE A 1 83 ? -11.240 -2.063 5.216 1.00 67.50 83 ILE A C 1
ATOM 640 O O . ILE A 1 83 ? -10.482 -2.236 6.178 1.00 67.50 83 ILE A O 1
ATOM 644 N N . SER A 1 84 ? -11.670 -3.080 4.469 1.00 77.19 84 SER A N 1
ATOM 645 C CA . SER A 1 84 ? -11.203 -4.436 4.743 1.00 77.19 84 SER A CA 1
ATOM 646 C C . SER A 1 84 ? -9.690 -4.514 4.526 1.00 77.19 84 SER A C 1
ATOM 648 O O . SER A 1 84 ? -9.170 -3.910 3.590 1.00 77.19 84 SER A O 1
ATOM 650 N N . GLU A 1 85 ? -8.982 -5.303 5.337 1.00 83.38 85 GLU A N 1
ATOM 651 C CA . GLU A 1 85 ? -7.582 -5.677 5.079 1.00 83.38 85 GLU A CA 1
ATOM 652 C C . GLU A 1 85 ? -7.389 -6.111 3.617 1.00 83.38 85 GLU A C 1
ATOM 654 O O . GLU A 1 85 ? -6.434 -5.710 2.956 1.00 83.38 85 GLU A O 1
ATOM 659 N N . THR A 1 86 ? -8.358 -6.855 3.075 1.00 85.69 86 THR A N 1
ATOM 660 C CA . THR A 1 86 ? -8.354 -7.290 1.677 1.00 85.69 86 THR A CA 1
ATOM 661 C C . THR A 1 86 ? -8.373 -6.118 0.694 1.00 85.69 86 THR A C 1
ATOM 663 O O . THR A 1 86 ? -7.647 -6.156 -0.295 1.00 85.69 86 THR A O 1
ATOM 666 N N . ASP A 1 87 ? -9.141 -5.065 0.975 1.00 86.25 87 ASP A N 1
ATOM 667 C CA . ASP A 1 87 ? -9.237 -3.889 0.104 1.00 86.25 87 ASP A CA 1
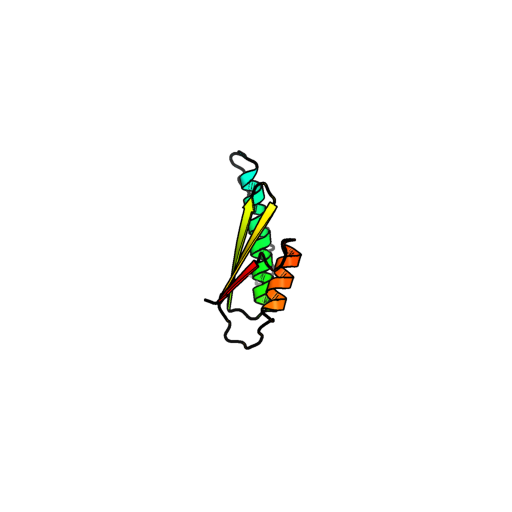ATOM 668 C C . ASP A 1 87 ? -7.942 -3.063 0.134 1.00 86.25 87 ASP A C 1
ATOM 670 O O . ASP A 1 87 ? -7.512 -2.553 -0.900 1.00 86.25 87 ASP A O 1
ATOM 674 N N . MET A 1 88 ? -7.287 -2.955 1.299 1.00 86.88 88 MET A N 1
ATOM 675 C CA . MET A 1 88 ? -5.980 -2.289 1.409 1.00 86.88 88 MET A CA 1
ATOM 676 C C . MET A 1 88 ? -4.912 -3.026 0.600 1.00 86.88 88 MET A C 1
ATOM 678 O O . MET A 1 88 ? -4.167 -2.406 -0.161 1.00 86.88 88 MET A O 1
ATOM 682 N N . LEU A 1 89 ? -4.839 -4.349 0.769 1.00 91.38 89 LEU A N 1
ATOM 683 C CA . LEU A 1 89 ? -3.860 -5.190 0.086 1.00 91.38 89 LEU A CA 1
ATOM 684 C C . LEU A 1 89 ? -4.066 -5.161 -1.429 1.00 91.38 89 LEU A C 1
ATOM 686 O O . LEU A 1 89 ? -3.096 -5.006 -2.170 1.00 91.38 89 LEU A O 1
ATOM 690 N N . ASP A 1 90 ? -5.313 -5.268 -1.890 1.00 91.44 90 ASP A N 1
ATOM 691 C CA . ASP A 1 90 ? -5.654 -5.220 -3.312 1.00 91.44 90 ASP A CA 1
ATOM 692 C C . ASP A 1 90 ? -5.309 -3.857 -3.931 1.00 91.44 90 ASP A C 1
ATOM 694 O O . ASP A 1 90 ? -4.673 -3.789 -4.983 1.00 91.44 90 ASP A O 1
ATOM 698 N N . TYR A 1 91 ? -5.622 -2.762 -3.235 1.00 89.12 91 TYR A N 1
ATOM 699 C CA . TYR A 1 91 ? -5.296 -1.415 -3.695 1.00 89.12 91 TYR A CA 1
ATOM 700 C C . TYR A 1 91 ? -3.780 -1.199 -3.846 1.00 89.12 91 TYR A C 1
ATOM 702 O O . TYR A 1 91 ? -3.319 -0.734 -4.893 1.00 89.12 91 TYR A O 1
ATOM 710 N N . VAL A 1 92 ? -2.985 -1.584 -2.841 1.00 90.69 92 VAL A N 1
ATOM 711 C CA . VAL A 1 92 ? -1.518 -1.464 -2.911 1.00 90.69 92 VAL A CA 1
ATOM 712 C C . VAL A 1 92 ? -0.931 -2.412 -3.961 1.00 90.69 92 VAL A C 1
ATOM 714 O O . VAL A 1 92 ? -0.018 -2.025 -4.688 1.00 90.69 92 VAL A O 1
ATOM 717 N N . SER A 1 93 ? -1.483 -3.618 -4.107 1.00 93.38 93 SER A N 1
ATOM 718 C CA . SER A 1 93 ? -1.102 -4.572 -5.157 1.00 93.38 93 SER A CA 1
ATOM 719 C C . SER A 1 93 ? -1.283 -3.988 -6.555 1.00 93.38 93 SER A C 1
ATOM 721 O O . SER A 1 93 ? -0.347 -4.019 -7.357 1.00 93.38 93 SER A O 1
ATOM 723 N N . GLN A 1 94 ? -2.443 -3.389 -6.831 1.00 91.62 94 GLN A N 1
ATOM 724 C CA . GLN A 1 94 ? -2.719 -2.751 -8.117 1.00 91.62 94 GLN A CA 1
ATOM 725 C C . GLN A 1 94 ? -1.803 -1.552 -8.378 1.00 91.62 94 GLN A C 1
ATOM 727 O O . GLN A 1 94 ? -1.307 -1.396 -9.493 1.00 91.62 94 GLN A O 1
ATOM 732 N N . ALA A 1 95 ? -1.553 -0.721 -7.363 1.00 89.69 95 ALA A N 1
ATOM 733 C CA . ALA A 1 95 ? -0.718 0.465 -7.517 1.00 89.69 95 ALA A CA 1
ATOM 734 C C . ALA A 1 95 ? 0.765 0.142 -7.737 1.00 89.69 95 ALA A C 1
ATOM 736 O O . ALA A 1 95 ? 1.433 0.809 -8.525 1.00 89.69 95 ALA A O 1
ATOM 737 N N . LEU A 1 96 ? 1.280 -0.878 -7.046 1.00 89.50 96 LEU A N 1
ATOM 738 C CA . LEU A 1 96 ? 2.686 -1.278 -7.123 1.00 89.50 96 LEU A CA 1
ATOM 739 C C . LEU A 1 96 ? 2.953 -2.337 -8.201 1.00 89.50 96 LEU A C 1
ATOM 741 O O . LEU A 1 96 ? 4.108 -2.640 -8.487 1.00 89.50 96 LEU A O 1
ATOM 745 N N . GLY A 1 97 ? 1.910 -2.914 -8.802 1.00 92.12 97 GLY A N 1
ATOM 746 C CA . GLY A 1 97 ? 2.047 -3.947 -9.828 1.00 92.12 97 GLY A CA 1
ATOM 747 C C . GLY A 1 97 ? 2.644 -5.260 -9.309 1.00 92.12 97 GLY A C 1
ATOM 748 O O . GLY A 1 97 ? 3.243 -6.004 -10.084 1.00 92.12 97 GLY A O 1
ATOM 749 N N . ILE A 1 98 ? 2.491 -5.549 -8.013 1.00 92.94 98 ILE A N 1
ATOM 750 C CA . ILE A 1 98 ? 2.976 -6.776 -7.359 1.00 92.94 98 ILE A CA 1
ATOM 751 C C . ILE A 1 98 ? 1.802 -7.594 -6.821 1.00 92.94 98 ILE A C 1
ATOM 753 O O . ILE A 1 98 ? 0.779 -7.010 -6.472 1.00 92.94 98 ILE A O 1
ATOM 757 N N . PRO A 1 99 ? 1.905 -8.928 -6.724 1.00 94.88 99 PRO A N 1
ATOM 758 C CA . PRO A 1 99 ? 0.823 -9.742 -6.181 1.00 94.88 99 PRO A CA 1
ATOM 759 C C . PRO A 1 99 ? 0.632 -9.485 -4.678 1.00 94.88 99 PRO A C 1
ATOM 761 O O . PRO A 1 99 ? 1.594 -9.205 -3.962 1.00 94.88 99 PRO A O 1
ATOM 764 N N . THR A 1 100 ? -0.604 -9.619 -4.189 1.00 93.81 100 THR A N 1
ATOM 765 C CA . THR A 1 100 ? -0.958 -9.403 -2.772 1.00 93.81 100 THR A CA 1
ATOM 766 C C . THR A 1 100 ? -0.181 -10.303 -1.809 1.00 93.81 100 THR A C 1
ATOM 768 O O . THR A 1 100 ? 0.092 -9.894 -0.690 1.00 93.81 100 THR A O 1
ATOM 771 N N . GLU A 1 101 ? 0.246 -11.491 -2.246 1.00 95.06 101 GLU A N 1
ATOM 772 C CA . GLU A 1 101 ? 1.096 -12.409 -1.468 1.00 95.06 101 GLU A CA 1
ATOM 773 C C . GLU A 1 101 ? 2.498 -11.854 -1.155 1.00 95.06 101 GLU A C 1
ATOM 775 O O . GLU A 1 101 ? 3.150 -12.325 -0.225 1.00 95.06 101 GLU A O 1
ATOM 780 N N . ASN A 1 102 ? 2.947 -10.834 -1.896 1.00 94.94 102 ASN A N 1
ATOM 781 C CA . ASN A 1 102 ? 4.207 -10.125 -1.656 1.00 94.94 102 ASN A CA 1
ATOM 782 C C . ASN A 1 102 ? 4.014 -8.855 -0.807 1.00 94.94 102 ASN A C 1
ATOM 784 O O . ASN A 1 102 ? 4.933 -8.033 -0.707 1.00 94.94 102 ASN A O 1
ATOM 788 N N . ILE A 1 103 ? 2.824 -8.668 -0.233 1.00 95.00 103 ILE A N 1
ATOM 789 C CA . ILE A 1 103 ? 2.472 -7.518 0.592 1.00 95.00 103 ILE A CA 1
ATOM 790 C C . ILE A 1 103 ? 2.144 -8.007 1.996 1.00 95.00 103 ILE A C 1
ATOM 792 O O . ILE A 1 103 ? 1.252 -8.828 2.190 1.00 95.00 103 ILE A O 1
ATOM 796 N N . GLU A 1 104 ? 2.854 -7.474 2.982 1.00 94.38 104 GLU A N 1
ATOM 797 C CA . GLU A 1 104 ? 2.611 -7.775 4.389 1.00 94.38 104 GLU A CA 1
ATOM 798 C C . GLU A 1 104 ? 1.905 -6.592 5.057 1.00 94.38 104 GLU A C 1
ATOM 800 O O . GLU A 1 104 ? 2.388 -5.459 4.990 1.00 94.38 104 GLU A O 1
ATOM 805 N N . LEU A 1 105 ? 0.760 -6.850 5.695 1.00 89.88 105 LEU A N 1
ATOM 806 C CA . LEU A 1 105 ? 0.036 -5.871 6.503 1.00 89.88 105 LEU A CA 1
ATOM 807 C C . LEU A 1 105 ? 0.284 -6.146 7.986 1.00 89.88 105 LEU A C 1
ATOM 809 O O . LEU A 1 105 ? 0.165 -7.275 8.456 1.00 89.88 105 LEU A O 1
ATOM 813 N N . SER A 1 106 ? 0.607 -5.096 8.730 1.00 89.88 106 SER A N 1
ATOM 814 C CA . SER A 1 106 ? 0.793 -5.146 10.177 1.00 89.88 106 SER A CA 1
ATOM 815 C C . SER A 1 106 ? 0.109 -3.962 10.855 1.00 89.88 106 SER A C 1
ATOM 817 O O . SER A 1 106 ? -0.007 -2.876 10.284 1.00 89.88 106 SER A O 1
ATOM 819 N N . TYR A 1 107 ? -0.350 -4.192 12.083 1.00 84.50 107 TYR A N 1
ATOM 820 C CA . TYR A 1 107 ? -1.026 -3.202 12.916 1.00 84.50 107 TYR A CA 1
ATOM 821 C C . TYR A 1 107 ? -0.135 -2.842 14.107 1.00 84.50 107 TYR A C 1
ATOM 823 O O . TYR A 1 107 ? 0.413 -3.748 14.742 1.00 84.50 107 TYR A O 1
ATOM 831 N N . ASP A 1 108 ? 0.011 -1.544 14.375 1.00 76.44 108 ASP A N 1
ATOM 832 C CA . ASP A 1 108 ? 0.755 -0.992 15.523 1.00 76.44 108 ASP A CA 1
ATOM 833 C C . ASP A 1 108 ? -0.199 -0.566 16.652 1.00 76.44 108 ASP A C 1
ATOM 835 O O . ASP A 1 108 ? -1.259 0.036 16.341 1.00 76.44 108 ASP A O 1
#

Sequence (108 aa):
MGIMIRAGSSLQKKEMEHSYCIDNLNSSLDKDSLYYDYIIEMLVEELKEKSGVADCKIRINYSNGDILSANISVVAGADENNISETDMLDYVSQALGIPTENIELSYD

Radius of gyration: 21.52 Å; chains: 1; bounding box: 41×80×28 Å

Secondary structure (DSSP, 8-state):
---------------------------THHHHHHHHHHHHHHHHHHHHHHH--SEEEEEEEEETTEEEEEEEEEE--SSS----HHHHHHHHHHHHTS-GGGEEEEE-